Protein AF-A0A5C8DC00-F1 (afdb_monomer_lite)

Sequence (141 aa):
MKRKIKILIDIIMFFIFIYLMSYRAGRGLFLHGVLGCVLFTLFIIHHLLNIRWYFGLNKGKYNWTRKSFAIIDFILLTDMILMAISSVMMSGSVFSFSPFISTQFARDLHVSSTAWGFIFTALHLGLHTNSAFKKIIRIIK

Foldseek 3Di:
DLVVVLVVLLVVLVVLLVVLLDCPPPHHDQVSLVSLVVNVVSVVVNCVSVVVVVVCVVDDDDDPLNVVLVVLVVVLVVLNVLLVVLSLLQCVVHDVPRPHDRDPVSVVSNNVSSVVNVVSSVVNVCSVCVVVVVVVVVVVD

Radius of gyration: 17.41 Å; chains: 1; bounding box: 43×38×53 Å

Secondary structure (DSSP, 8-state):
-HHHHHHHHHHHHHHHHHHHT-STTTTHHHHHHHHHHHHHHHHHHHHHHTHHHHHHHTSS---HHHHHHHHHHHHHHHHHHHHHHHHHHTGGGT-TT--PPP-HHHHHHHHHHHHHHHHHHHHHHHHHHHHHHHHHHHHH-

InterPro domains:
  IPR025517 Flavinylation-associated cytochrome domain [PF14358] (71-128)

pLDDT: mean 88.8, std 10.45, range [48.94, 98.0]

Structure (mmCIF, N/CA/C/O backbone):
data_AF-A0A5C8DC00-F1
#
_entry.id   AF-A0A5C8DC00-F1
#
loop_
_atom_site.group_PDB
_atom_site.id
_atom_site.type_symbol
_atom_site.label_atom_id
_atom_site.label_alt_id
_atom_site.label_comp_id
_atom_site.label_asym_id
_atom_site.label_entity_id
_atom_site.label_seq_id
_atom_site.pdbx_PDB_ins_code
_atom_site.Cartn_x
_atom_site.Cartn_y
_atom_site.Cartn_z
_atom_site.occupancy
_atom_site.B_iso_or_equiv
_atom_site.auth_seq_id
_atom_site.auth_comp_id
_atom_site.auth_asym_id
_atom_site.auth_atom_id
_atom_site.pdbx_PDB_model_num
ATOM 1 N N . MET A 1 1 ? -25.338 -4.969 3.057 1.00 59.16 1 MET A N 1
ATOM 2 C CA . MET A 1 1 ? -24.497 -5.372 1.900 1.00 59.16 1 MET A CA 1
ATOM 3 C C . MET A 1 1 ? -23.110 -4.730 1.911 1.00 59.16 1 MET A C 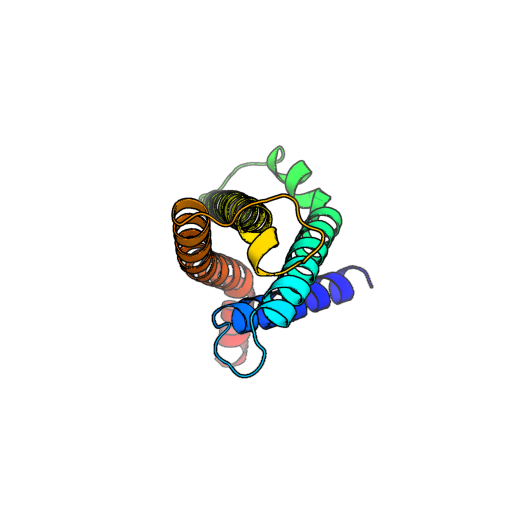1
ATOM 5 O O . MET A 1 1 ? -22.140 -5.474 1.945 1.00 59.16 1 MET A O 1
ATOM 9 N N . LYS A 1 2 ? -22.983 -3.394 2.007 1.00 77.88 2 LYS A N 1
ATOM 10 C CA . LYS A 1 2 ? -21.681 -2.683 1.980 1.00 77.88 2 LYS A CA 1
ATOM 11 C C . LYS A 1 2 ? -20.613 -3.225 2.952 1.00 77.88 2 LYS A C 1
ATOM 13 O O . LYS A 1 2 ? -19.452 -3.306 2.586 1.00 77.88 2 LYS A O 1
ATOM 18 N N . ARG A 1 3 ? -20.994 -3.646 4.167 1.00 86.31 3 ARG A N 1
ATOM 19 C CA . ARG A 1 3 ? -20.053 -4.199 5.165 1.00 86.31 3 ARG A CA 1
ATOM 20 C C . ARG A 1 3 ? -19.483 -5.575 4.790 1.00 86.31 3 ARG A C 1
ATOM 22 O O . ARG A 1 3 ? -18.306 -5.799 5.026 1.00 86.31 3 ARG A O 1
ATOM 29 N N . LYS A 1 4 ? -20.293 -6.470 4.207 1.00 90.00 4 LYS A N 1
ATOM 30 C CA . LYS A 1 4 ? -19.825 -7.802 3.775 1.00 90.00 4 LYS A CA 1
ATOM 31 C C . LYS A 1 4 ? -18.784 -7.675 2.657 1.00 90.00 4 LYS A C 1
ATOM 33 O O . LYS A 1 4 ? -17.774 -8.356 2.701 1.00 90.00 4 LYS A O 1
ATOM 38 N N . ILE A 1 5 ? -19.011 -6.748 1.721 1.00 92.44 5 ILE A N 1
ATOM 39 C CA . ILE A 1 5 ? -18.089 -6.458 0.611 1.00 92.44 5 ILE A CA 1
ATOM 40 C C . ILE A 1 5 ? -16.745 -5.937 1.130 1.00 92.44 5 ILE A C 1
ATOM 42 O O . ILE A 1 5 ? -15.714 -6.429 0.698 1.00 92.44 5 ILE A O 1
ATOM 46 N N . LYS A 1 6 ? -16.750 -5.001 2.092 1.00 91.94 6 LYS A N 1
ATOM 47 C CA . LYS A 1 6 ? -15.513 -4.512 2.728 1.00 91.94 6 LYS A CA 1
ATOM 48 C C . LYS A 1 6 ? -14.696 -5.652 3.331 1.00 91.94 6 LYS A C 1
ATOM 50 O O . LYS A 1 6 ? -13.550 -5.826 2.962 1.00 91.94 6 LYS A O 1
ATOM 55 N N . ILE A 1 7 ? -15.333 -6.476 4.167 1.00 91.50 7 ILE A N 1
ATOM 56 C CA . ILE A 1 7 ? -14.667 -7.612 4.818 1.00 91.50 7 ILE A CA 1
ATOM 57 C C . ILE A 1 7 ? -14.111 -8.593 3.779 1.00 91.50 7 ILE A C 1
ATOM 59 O O . ILE A 1 7 ? -12.999 -9.078 3.938 1.00 91.50 7 ILE A O 1
ATOM 63 N N . LEU A 1 8 ? -14.863 -8.878 2.711 1.00 94.56 8 LEU A N 1
ATOM 64 C CA . LEU A 1 8 ? -14.389 -9.751 1.639 1.00 94.56 8 LEU A CA 1
ATOM 65 C C . LEU A 1 8 ? -13.144 -9.176 0.948 1.00 94.56 8 LEU A C 1
ATOM 67 O O . LEU A 1 8 ? -12.182 -9.908 0.742 1.00 94.56 8 LEU A O 1
ATOM 71 N N . ILE A 1 9 ? -13.149 -7.880 0.624 1.00 95.56 9 ILE A N 1
ATOM 72 C CA . ILE A 1 9 ? -11.996 -7.193 0.026 1.00 95.56 9 ILE A CA 1
ATOM 73 C C . ILE A 1 9 ? -10.795 -7.248 0.970 1.00 95.56 9 ILE A C 1
ATOM 75 O O . ILE A 1 9 ? -9.713 -7.612 0.524 1.00 95.56 9 ILE A O 1
ATOM 79 N N . ASP A 1 10 ? -10.991 -6.976 2.260 1.00 94.00 10 ASP A N 1
ATOM 80 C CA . ASP A 1 10 ? -9.921 -7.001 3.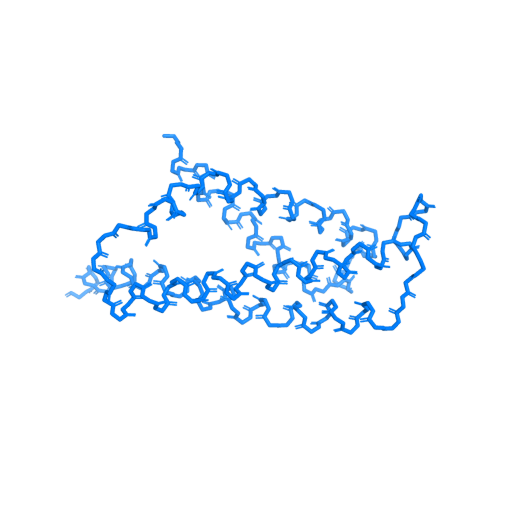263 1.00 94.00 10 ASP A CA 1
ATOM 81 C C . ASP A 1 10 ? -9.291 -8.402 3.372 1.00 94.00 10 ASP A C 1
ATOM 83 O O . ASP A 1 10 ? -8.069 -8.543 3.384 1.00 94.00 10 ASP A O 1
ATOM 87 N N . ILE A 1 11 ? -10.121 -9.453 3.380 1.00 94.06 11 ILE A N 1
ATOM 88 C CA . ILE A 1 11 ? -9.667 -10.851 3.407 1.00 94.06 11 ILE A CA 1
ATOM 89 C C . ILE A 1 11 ? -8.873 -11.190 2.140 1.00 94.06 11 ILE A C 1
ATOM 91 O O . ILE A 1 11 ? -7.779 -11.745 2.231 1.00 94.06 11 ILE A O 1
ATOM 95 N N . ILE A 1 12 ? -9.403 -10.854 0.960 1.00 96.81 12 ILE A N 1
ATOM 96 C CA . ILE A 1 12 ? -8.734 -11.131 -0.319 1.00 96.81 12 ILE A CA 1
ATOM 97 C C . ILE A 1 12 ? -7.396 -10.388 -0.390 1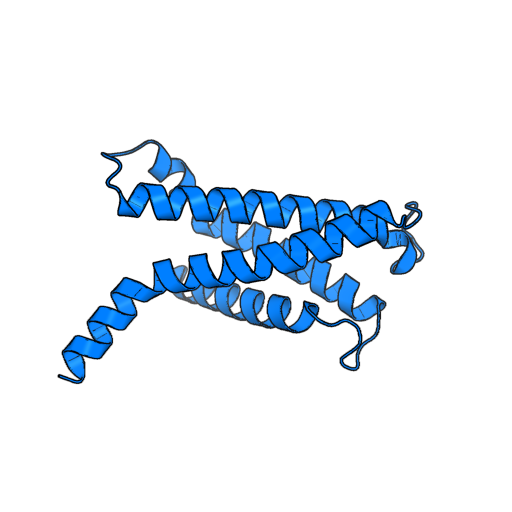.00 96.81 12 ILE A C 1
ATOM 99 O O . ILE A 1 12 ? -6.384 -10.995 -0.735 1.00 96.81 12 ILE A O 1
ATOM 103 N N . MET A 1 13 ? -7.367 -9.104 -0.024 1.00 96.69 13 MET A N 1
ATOM 104 C CA . MET A 1 13 ? -6.141 -8.305 0.019 1.00 96.69 13 MET A CA 1
ATOM 105 C C . MET A 1 13 ? -5.093 -8.932 0.932 1.00 96.69 13 MET A C 1
ATOM 107 O O . MET A 1 13 ? -3.945 -9.066 0.522 1.00 96.69 13 MET A O 1
ATOM 111 N N . PHE A 1 14 ? -5.487 -9.354 2.135 1.00 94.75 14 PHE A N 1
ATOM 112 C CA . PHE A 1 14 ? -4.575 -9.985 3.083 1.00 94.75 14 PHE A CA 1
ATOM 113 C C . PHE A 1 14 ? -3.951 -11.262 2.506 1.00 94.75 14 PHE A C 1
ATOM 115 O O . PHE A 1 14 ? -2.731 -11.409 2.518 1.00 94.75 14 PHE A O 1
ATOM 122 N N . PHE A 1 15 ? -4.756 -12.159 1.929 1.00 94.44 15 PHE A N 1
ATOM 123 C CA . PHE A 1 15 ? -4.231 -13.390 1.330 1.00 94.44 15 PHE A CA 1
ATOM 124 C C . PHE A 1 15 ? -3.340 -13.132 0.111 1.00 94.44 15 PHE A C 1
ATOM 126 O O . PHE A 1 15 ? -2.309 -13.790 -0.029 1.00 94.44 15 PHE A O 1
ATOM 133 N N . ILE A 1 16 ? -3.697 -12.173 -0.752 1.00 95.12 16 ILE A N 1
ATOM 134 C CA . ILE A 1 16 ? -2.853 -11.783 -1.891 1.00 95.12 16 ILE A CA 1
ATOM 135 C C . ILE A 1 16 ? -1.526 -11.208 -1.394 1.00 95.12 16 ILE A C 1
ATOM 137 O O . ILE A 1 16 ? -0.479 -11.598 -1.900 1.00 95.12 16 ILE A O 1
ATOM 141 N N . PHE A 1 17 ? -1.554 -10.327 -0.392 1.00 95.06 17 PHE A N 1
ATOM 142 C CA . PHE A 1 17 ? -0.354 -9.717 0.171 1.00 95.06 17 PHE A CA 1
ATOM 143 C C . PHE A 1 17 ? 0.600 -10.768 0.752 1.00 95.06 17 PHE A C 1
ATOM 145 O O . PHE A 1 17 ? 1.766 -10.813 0.370 1.00 95.06 17 PHE A O 1
ATOM 152 N N . ILE A 1 18 ? 0.093 -11.682 1.590 1.00 93.00 18 ILE A N 1
ATOM 153 C CA . ILE A 1 18 ? 0.888 -12.796 2.134 1.00 93.00 18 ILE A CA 1
ATOM 154 C C . ILE A 1 18 ? 1.467 -13.655 1.014 1.00 93.00 18 ILE A C 1
ATOM 156 O O . ILE A 1 18 ? 2.631 -14.047 1.064 1.00 93.00 18 ILE A O 1
ATOM 160 N N . TYR A 1 19 ? 0.668 -13.932 -0.012 1.00 91.62 19 TYR A N 1
ATOM 161 C CA . TYR A 1 19 ? 1.135 -14.700 -1.148 1.00 91.62 19 TYR A CA 1
ATOM 162 C C . TYR A 1 19 ? 2.263 -13.984 -1.925 1.00 91.62 19 TYR A C 1
ATOM 164 O O . TYR A 1 19 ? 3.221 -14.626 -2.354 1.00 91.62 19 TYR A O 1
ATOM 172 N N . LEU A 1 20 ? 2.185 -12.659 -2.077 1.00 93.00 20 LEU A N 1
ATOM 173 C CA . LEU A 1 20 ? 3.187 -11.854 -2.779 1.00 93.00 20 LEU A CA 1
ATOM 174 C C . LEU A 1 20 ? 4.529 -11.752 -2.040 1.00 93.00 20 LEU A C 1
ATOM 176 O O . LEU A 1 20 ? 5.530 -11.458 -2.690 1.00 93.00 20 LEU A O 1
ATOM 180 N N . MET A 1 21 ? 4.598 -12.080 -0.744 1.00 90.81 21 MET A N 1
ATOM 181 C CA . MET A 1 21 ? 5.847 -12.064 0.040 1.00 90.81 21 MET A CA 1
ATOM 182 C C . MET A 1 21 ? 6.953 -12.969 -0.528 1.00 90.81 21 MET A C 1
ATOM 184 O O . MET A 1 21 ? 8.123 -12.806 -0.185 1.00 90.81 21 MET A O 1
ATOM 188 N N . SER A 1 22 ? 6.617 -13.928 -1.397 1.00 82.44 22 SER A N 1
ATOM 189 C CA . SER A 1 22 ? 7.597 -14.750 -2.106 1.00 82.44 22 SER A CA 1
ATOM 190 C C . SER A 1 22 ? 7.251 -14.879 -3.584 1.00 82.44 22 SER A C 1
ATOM 192 O O . SER A 1 22 ? 6.230 -15.453 -3.953 1.00 82.44 22 SER A O 1
ATOM 194 N N . TYR A 1 23 ? 8.160 -14.436 -4.454 1.00 67.50 23 TYR A N 1
ATOM 195 C CA . TYR A 1 23 ? 8.072 -14.713 -5.893 1.00 67.50 23 TYR A CA 1
ATOM 196 C C . TYR A 1 23 ? 8.626 -16.107 -6.262 1.00 67.50 23 TYR A C 1
ATOM 198 O O . TYR A 1 23 ? 8.360 -16.609 -7.355 1.00 67.50 23 TYR A O 1
ATOM 206 N N . ARG A 1 24 ? 9.392 -16.746 -5.355 1.00 64.44 24 ARG A N 1
ATOM 207 C CA . ARG A 1 24 ? 9.980 -18.090 -5.540 1.00 64.44 24 ARG A CA 1
ATOM 208 C C . ARG A 1 24 ? 8.994 -19.223 -5.261 1.00 64.44 24 ARG A C 1
ATOM 210 O O . ARG A 1 24 ? 9.224 -20.339 -5.718 1.00 64.44 24 ARG A O 1
ATOM 217 N N . ALA A 1 25 ? 7.898 -18.959 -4.550 1.00 48.94 25 ALA A N 1
ATOM 218 C CA . ALA A 1 25 ? 6.841 -19.936 -4.309 1.00 48.94 25 ALA A CA 1
ATOM 219 C C . ALA A 1 25 ? 6.016 -20.196 -5.593 1.00 48.94 25 ALA A C 1
ATOM 221 O O . ALA A 1 25 ? 4.898 -19.716 -5.752 1.00 48.94 25 ALA A O 1
ATOM 222 N N . GLY A 1 26 ? 6.598 -20.946 -6.536 1.00 50.88 26 GLY A N 1
ATOM 223 C CA . GLY A 1 26 ? 5.890 -21.691 -7.582 1.00 50.88 26 GLY A CA 1
ATOM 224 C C . GLY A 1 26 ? 5.277 -20.927 -8.764 1.00 50.88 26 GLY A C 1
ATOM 225 O O . GLY A 1 26 ? 4.561 -21.564 -9.529 1.00 50.88 26 GLY A O 1
ATOM 226 N N . ARG A 1 27 ? 5.479 -19.607 -8.942 1.00 58.62 27 ARG A N 1
ATOM 227 C CA . ARG A 1 27 ? 4.667 -18.825 -9.915 1.00 58.62 27 ARG A CA 1
ATOM 228 C C . ARG A 1 27 ? 5.386 -17.754 -10.757 1.00 58.62 27 ARG A C 1
ATOM 230 O O . ARG A 1 27 ? 4.787 -17.222 -11.685 1.00 58.62 27 ARG A O 1
ATOM 237 N N . GLY A 1 28 ? 6.667 -17.476 -10.515 1.00 81.38 28 GLY A N 1
ATOM 238 C CA . GLY A 1 28 ? 7.470 -16.604 -11.383 1.00 81.38 28 GLY A CA 1
ATOM 239 C C . GLY A 1 28 ? 7.133 -15.107 -11.301 1.00 81.38 28 GLY A C 1
ATOM 240 O O . GLY A 1 28 ? 6.136 -14.680 -10.717 1.00 81.38 28 GLY A O 1
ATOM 241 N N . LEU A 1 29 ? 8.012 -14.294 -11.888 1.00 86.31 29 LEU A N 1
ATOM 242 C CA . LEU A 1 29 ? 7.995 -12.834 -11.764 1.00 86.31 29 LEU A CA 1
ATOM 243 C C . LEU A 1 29 ? 6.746 -12.189 -12.398 1.00 86.31 29 LEU A C 1
ATOM 245 O O . LEU A 1 29 ? 6.202 -11.231 -11.854 1.00 86.31 29 LEU A O 1
ATOM 249 N N . PHE A 1 30 ? 6.240 -12.764 -13.494 1.00 89.94 30 PHE A N 1
ATOM 250 C CA . PHE A 1 30 ? 5.032 -12.290 -14.175 1.00 89.94 30 PHE A CA 1
ATOM 251 C C . PHE A 1 30 ? 3.781 -12.364 -13.290 1.00 89.94 30 PHE A C 1
ATOM 253 O O . PHE A 1 30 ? 3.091 -11.361 -13.109 1.00 89.94 30 PHE A O 1
ATOM 260 N N . LEU A 1 31 ? 3.504 -13.526 -12.683 1.00 91.06 31 LEU A N 1
ATOM 261 C CA . LEU A 1 31 ? 2.335 -13.680 -11.809 1.00 91.06 31 LEU A CA 1
ATOM 262 C C . LEU A 1 31 ? 2.442 -12.812 -10.554 1.00 91.06 31 LEU A C 1
ATOM 264 O O . LEU A 1 31 ? 1.422 -12.308 -10.085 1.00 91.06 31 LEU A O 1
ATOM 268 N N . HIS A 1 32 ? 3.655 -12.605 -10.034 1.00 92.88 32 HIS A N 1
ATOM 269 C CA . HIS A 1 32 ? 3.887 -11.661 -8.943 1.00 92.88 32 HIS A CA 1
ATOM 270 C C . HIS A 1 32 ? 3.483 -10.234 -9.352 1.00 92.88 32 HIS A C 1
ATOM 272 O O . HIS A 1 32 ? 2.712 -9.599 -8.637 1.00 92.88 32 HIS A O 1
ATOM 278 N N . GLY A 1 33 ? 3.900 -9.757 -10.531 1.00 93.12 33 GLY A N 1
ATOM 279 C CA . GLY A 1 33 ? 3.504 -8.432 -11.022 1.00 93.12 33 GLY A CA 1
ATOM 280 C C . GLY A 1 33 ? 1.997 -8.285 -11.240 1.00 93.12 33 GLY A C 1
ATOM 281 O O . GLY A 1 33 ? 1.407 -7.306 -10.789 1.00 93.12 33 GLY A O 1
ATOM 282 N N . VAL A 1 34 ? 1.349 -9.275 -11.867 1.00 94.38 34 VAL A N 1
ATOM 283 C CA . VAL A 1 34 ? -0.109 -9.256 -12.099 1.00 94.38 34 VAL A CA 1
ATOM 284 C C . VAL A 1 34 ? -0.879 -9.205 -10.779 1.00 94.38 34 VAL A C 1
ATOM 286 O O . VAL A 1 34 ? -1.776 -8.379 -10.612 1.00 94.38 34 VAL A O 1
ATOM 289 N N . LEU A 1 35 ? -0.520 -10.054 -9.813 1.00 95.06 35 LEU A N 1
ATOM 290 C CA . LEU A 1 35 ? -1.167 -10.055 -8.500 1.00 95.06 35 LEU A CA 1
ATOM 291 C C . LEU A 1 35 ? -0.849 -8.790 -7.695 1.00 95.06 35 LEU A C 1
ATOM 293 O O . LEU A 1 35 ? -1.719 -8.322 -6.963 1.00 95.06 35 LEU A O 1
ATOM 297 N N . GLY A 1 36 ? 0.331 -8.192 -7.876 1.00 95.44 36 GLY A N 1
ATOM 298 C CA . GLY A 1 36 ? 0.660 -6.870 -7.343 1.00 95.44 36 GLY A CA 1
ATOM 299 C C . GLY A 1 36 ? -0.288 -5.785 -7.864 1.00 95.44 36 GLY A C 1
ATOM 300 O O . GLY A 1 36 ? -0.856 -5.028 -7.078 1.00 95.44 36 GLY A O 1
ATOM 301 N N . CYS A 1 37 ? -0.564 -5.758 -9.173 1.00 96.44 37 CYS A N 1
ATOM 302 C CA . CYS A 1 37 ? -1.547 -4.837 -9.757 1.00 96.44 37 CYS A CA 1
ATOM 303 C C . CYS A 1 37 ? -2.960 -5.049 -9.185 1.00 96.44 37 CYS A C 1
ATOM 305 O O . CYS A 1 37 ? -3.669 -4.079 -8.899 1.00 96.44 37 CYS A O 1
ATOM 307 N N . VAL A 1 38 ? -3.368 -6.308 -8.982 1.00 97.38 38 VAL A N 1
ATOM 308 C CA . VAL A 1 38 ? -4.652 -6.638 -8.340 1.00 97.38 38 VAL A CA 1
ATOM 309 C C . VAL A 1 38 ? -4.680 -6.139 -6.894 1.00 97.38 38 VAL A C 1
ATOM 311 O O . VAL A 1 38 ? -5.658 -5.507 -6.494 1.00 97.38 38 VAL A O 1
ATOM 314 N N . LEU A 1 39 ? -3.610 -6.361 -6.123 1.00 97.69 39 LEU A N 1
ATOM 315 C CA . LEU A 1 39 ? -3.498 -5.897 -4.740 1.00 97.69 39 LEU A CA 1
ATOM 316 C C . LEU A 1 39 ? -3.654 -4.374 -4.644 1.00 97.69 39 LEU A C 1
ATOM 318 O O . LEU A 1 39 ? -4.475 -3.902 -3.859 1.00 97.69 39 LEU A O 1
ATOM 322 N N . PHE A 1 40 ? -2.920 -3.605 -5.454 1.00 97.75 40 PHE A N 1
ATOM 323 C CA . PHE A 1 40 ? -3.008 -2.140 -5.431 1.00 97.75 40 PHE A CA 1
ATOM 324 C C . PHE A 1 40 ? -4.379 -1.629 -5.889 1.00 97.75 40 PHE A C 1
ATOM 326 O O . PHE A 1 40 ? -4.903 -0.666 -5.330 1.00 97.75 40 PHE A O 1
ATOM 333 N N . THR A 1 41 ? -5.014 -2.309 -6.845 1.00 97.88 41 THR A N 1
ATOM 334 C CA . THR A 1 41 ? -6.387 -1.989 -7.259 1.00 97.88 41 THR A CA 1
ATOM 335 C C . THR A 1 41 ? -7.372 -2.195 -6.106 1.00 97.88 41 THR A C 1
ATOM 337 O O . THR A 1 41 ? -8.170 -1.308 -5.796 1.00 97.88 41 THR A O 1
ATOM 340 N N . LEU A 1 42 ? -7.295 -3.341 -5.421 1.00 97.69 42 LEU A N 1
ATOM 341 C CA . LEU A 1 42 ? -8.120 -3.618 -4.244 1.00 97.69 42 LEU A CA 1
ATOM 342 C C . LEU A 1 42 ? -7.838 -2.633 -3.106 1.00 97.69 42 LEU A C 1
ATOM 344 O O . LEU A 1 42 ? -8.778 -2.198 -2.446 1.00 97.69 42 LEU A O 1
ATOM 348 N N . PHE A 1 43 ? -6.585 -2.218 -2.924 1.00 97.31 43 PHE A N 1
ATOM 349 C CA . PHE A 1 43 ? -6.194 -1.200 -1.951 1.00 97.31 43 PHE A CA 1
ATOM 350 C C . PHE A 1 43 ? -6.860 0.158 -2.214 1.00 97.31 43 PHE A C 1
ATOM 352 O O . PHE A 1 43 ? -7.355 0.793 -1.279 1.00 97.31 43 PHE A O 1
ATOM 359 N N . ILE A 1 44 ? -6.951 0.585 -3.477 1.00 96.69 44 ILE A N 1
ATOM 360 C CA . ILE A 1 44 ? -7.693 1.797 -3.857 1.00 96.69 44 ILE A CA 1
ATOM 361 C C . ILE A 1 44 ? -9.184 1.618 -3.552 1.00 96.69 44 ILE A C 1
ATOM 363 O O . ILE A 1 44 ? -9.795 2.479 -2.917 1.00 96.69 44 ILE A O 1
ATOM 367 N N . ILE A 1 45 ? -9.778 0.485 -3.941 1.00 96.69 45 ILE A N 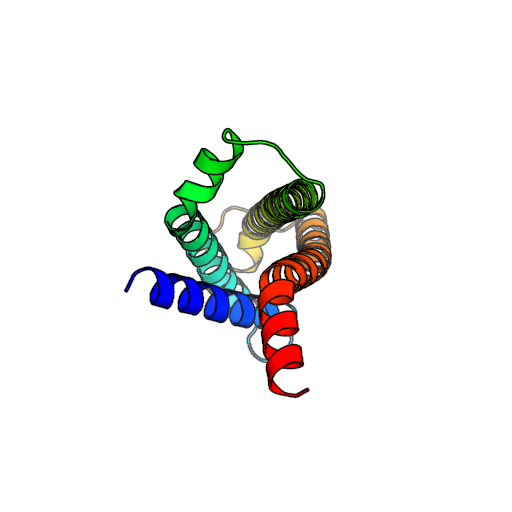1
ATOM 368 C CA . ILE A 1 45 ? -11.196 0.197 -3.672 1.00 96.69 45 ILE A CA 1
ATOM 369 C C . ILE A 1 45 ? -11.473 0.191 -2.162 1.00 96.69 45 ILE A C 1
ATOM 371 O O . ILE A 1 45 ? -12.468 0.770 -1.721 1.00 96.69 45 ILE A O 1
ATOM 375 N N . HIS A 1 46 ? -10.594 -0.407 -1.357 1.00 95.50 46 HIS A N 1
ATOM 376 C CA . HIS A 1 46 ? -10.671 -0.393 0.101 1.00 95.50 46 HIS A CA 1
ATOM 377 C C . HIS A 1 46 ? -10.738 1.046 0.633 1.00 95.50 46 HIS A C 1
ATOM 379 O O . HIS A 1 46 ? -11.633 1.374 1.418 1.00 95.50 46 HIS A O 1
ATOM 385 N N . HIS A 1 47 ? -9.863 1.933 0.157 1.00 95.06 47 HIS A N 1
ATOM 386 C CA . HIS A 1 47 ? -9.857 3.340 0.552 1.00 95.06 47 HIS A CA 1
ATOM 387 C C . HIS A 1 47 ? -11.129 4.083 0.135 1.00 95.06 47 HIS A C 1
ATOM 389 O O . HIS A 1 47 ? -11.725 4.788 0.952 1.00 95.06 47 HIS A O 1
ATOM 395 N N . LEU A 1 48 ? -11.617 3.867 -1.090 1.00 93.88 48 LEU A N 1
ATOM 396 C CA . LEU A 1 48 ? -12.872 4.457 -1.570 1.00 93.88 48 LEU A CA 1
ATOM 397 C C . LEU A 1 48 ? -14.073 3.998 -0.732 1.00 93.88 48 LEU A C 1
ATOM 399 O O . LEU A 1 48 ? -14.911 4.802 -0.316 1.00 93.88 48 LEU A O 1
ATOM 403 N N . LEU A 1 49 ? -14.144 2.705 -0.409 1.00 93.31 49 LEU A N 1
ATOM 404 C CA . LEU A 1 49 ? -15.191 2.151 0.448 1.00 93.31 49 LEU A CA 1
ATOM 405 C C . LEU A 1 49 ? -15.108 2.694 1.883 1.00 93.31 49 LEU A C 1
ATOM 407 O O . LEU A 1 49 ? -16.135 2.782 2.573 1.00 93.31 49 LEU A O 1
ATOM 411 N N . ASN A 1 50 ? -13.915 3.072 2.339 1.00 92.38 50 ASN A N 1
ATOM 412 C CA . ASN A 1 50 ? -13.644 3.620 3.663 1.00 92.38 50 ASN A CA 1
ATOM 413 C C . ASN A 1 50 ? -13.456 5.149 3.682 1.00 92.38 50 ASN A C 1
ATOM 415 O O . ASN A 1 50 ? -13.073 5.687 4.715 1.00 92.38 50 ASN A O 1
ATOM 419 N N . ILE A 1 51 ? -13.868 5.876 2.631 1.00 91.06 51 ILE A N 1
ATOM 420 C CA . ILE A 1 51 ? -13.654 7.334 2.506 1.00 91.06 51 ILE A CA 1
ATOM 421 C C . ILE A 1 51 ? -14.196 8.154 3.693 1.00 91.06 51 ILE A C 1
ATOM 423 O O . ILE A 1 51 ? -13.659 9.192 4.067 1.00 91.06 51 ILE A O 1
ATOM 427 N N . ARG A 1 52 ? -15.254 7.660 4.350 1.00 88.31 52 ARG A N 1
ATOM 428 C CA . ARG A 1 52 ? -15.848 8.289 5.542 1.00 88.31 52 ARG A CA 1
ATOM 429 C C . ARG A 1 52 ? -14.888 8.365 6.731 1.00 88.31 52 ARG A C 1
ATOM 431 O O . ARG A 1 52 ? -15.082 9.228 7.581 1.00 88.31 52 ARG A O 1
ATOM 438 N N . TRP A 1 53 ? -13.892 7.481 6.801 1.00 88.50 53 TRP A N 1
ATOM 439 C CA . TRP A 1 53 ? -12.866 7.511 7.840 1.00 88.50 53 TRP A CA 1
ATOM 440 C C . TRP A 1 53 ? -12.054 8.808 7.764 1.00 88.50 53 TRP A C 1
ATOM 442 O O . TRP A 1 53 ? -11.936 9.489 8.779 1.00 88.50 53 TRP A O 1
ATOM 452 N N . TYR A 1 54 ? -11.653 9.231 6.559 1.00 86.44 54 TYR A N 1
ATOM 453 C CA . TYR A 1 54 ? -10.940 10.494 6.338 1.00 86.44 54 TYR A CA 1
ATOM 454 C C . TYR A 1 54 ? -11.742 11.711 6.808 1.00 86.44 54 TYR A C 1
ATOM 456 O O . TYR A 1 54 ? -11.228 12.544 7.547 1.00 86.44 54 TYR A O 1
ATOM 464 N N . PHE A 1 55 ? -13.036 11.785 6.482 1.00 85.62 55 PHE A N 1
ATOM 465 C CA . PHE A 1 55 ? -13.908 12.855 6.992 1.00 85.62 55 PHE A CA 1
ATOM 466 C C . PHE A 1 55 ? -14.110 12.793 8.511 1.00 85.62 55 PHE A C 1
ATOM 468 O O . PHE A 1 55 ? -14.360 13.810 9.161 1.00 85.62 55 PHE A O 1
ATOM 475 N N . GLY A 1 56 ? -14.029 11.592 9.083 1.00 83.31 56 GLY A N 1
ATOM 476 C CA . GLY A 1 56 ? -14.082 11.369 10.519 1.00 83.31 56 GLY A CA 1
ATOM 477 C C . GLY A 1 56 ? -12.864 11.927 11.246 1.00 83.31 56 GLY A C 1
ATOM 478 O O . GLY A 1 56 ? -13.011 12.324 12.400 1.00 83.31 56 GLY A O 1
ATOM 479 N N . LEU A 1 57 ? -11.697 12.022 10.596 1.00 82.75 57 LEU A N 1
ATOM 480 C CA . LEU A 1 57 ? -10.460 12.512 11.215 1.00 82.75 57 LEU A CA 1
ATOM 481 C C . LEU A 1 57 ? -10.591 13.942 11.757 1.00 82.75 57 LEU A C 1
ATOM 483 O O . LEU A 1 57 ? -10.022 14.236 12.803 1.00 82.75 57 LEU A O 1
ATOM 487 N N . ASN A 1 58 ? -11.411 14.792 11.139 1.00 78.19 58 ASN A N 1
ATOM 488 C CA . ASN A 1 58 ? -11.606 16.178 11.582 1.00 78.19 58 ASN A CA 1
ATOM 489 C C . ASN A 1 58 ? -12.653 16.327 12.702 1.00 78.19 58 ASN A C 1
ATOM 491 O O . ASN A 1 58 ? -12.955 17.442 13.121 1.00 78.19 58 ASN A O 1
ATOM 495 N N . LYS A 1 59 ? -13.254 15.227 13.180 1.00 73.94 59 LYS A N 1
ATOM 496 C CA . LYS A 1 59 ? -14.382 15.260 14.125 1.00 73.94 59 LYS A CA 1
ATOM 497 C C . LYS A 1 59 ? -14.046 14.603 15.464 1.00 73.94 59 LYS A C 1
ATOM 499 O O . LYS A 1 59 ? -13.609 13.454 15.507 1.00 73.94 59 LYS A O 1
ATOM 504 N N . GLY A 1 60 ? -14.375 15.283 16.566 1.00 76.38 60 GLY A N 1
ATOM 505 C CA . GLY A 1 60 ? -14.328 14.752 17.937 1.00 76.38 60 GLY A CA 1
ATOM 506 C C . GLY A 1 60 ? -12.940 14.758 18.596 1.00 76.38 60 GLY A C 1
ATOM 507 O O . GLY A 1 60 ? -11.927 15.010 17.953 1.00 76.38 60 GLY A O 1
ATOM 508 N N . LYS A 1 61 ? -12.889 14.464 19.904 1.00 76.19 61 LYS A N 1
ATOM 509 C CA . LYS A 1 61 ? -11.634 14.408 20.676 1.00 76.19 61 LYS A CA 1
ATOM 510 C C . LYS A 1 61 ? -10.818 13.159 20.310 1.00 76.19 61 LYS A C 1
ATOM 512 O O . LYS A 1 61 ? -11.366 12.063 20.177 1.00 76.19 61 LYS A O 1
ATOM 517 N N . TYR A 1 62 ? -9.503 13.319 20.176 1.00 77.81 62 TYR A N 1
ATOM 518 C CA . TYR A 1 62 ? -8.567 12.216 19.950 1.00 77.81 62 TYR A CA 1
ATOM 519 C C . TYR A 1 62 ? -8.085 11.648 21.283 1.00 77.81 62 TYR A C 1
ATOM 521 O O . TYR A 1 62 ? -7.203 12.219 21.926 1.00 77.81 62 TYR A O 1
ATOM 529 N N . ASN A 1 63 ? -8.653 10.513 21.689 1.00 82.12 63 ASN A N 1
ATOM 530 C CA . ASN A 1 63 ? -8.078 9.712 22.766 1.00 82.12 63 ASN A CA 1
ATOM 531 C C . ASN A 1 63 ? -6.822 8.964 22.272 1.00 82.12 63 ASN A C 1
ATOM 533 O O . ASN A 1 63 ? -6.567 8.873 21.068 1.00 82.12 63 ASN A O 1
ATOM 537 N N . TRP A 1 64 ? -6.030 8.435 23.208 1.00 81.94 64 TRP A N 1
ATOM 538 C CA . TRP A 1 64 ? -4.777 7.734 22.904 1.00 81.94 64 TRP A CA 1
ATOM 539 C C . TRP A 1 64 ? -4.955 6.596 21.900 1.00 81.94 64 TRP A C 1
ATOM 541 O O . TRP A 1 64 ? -4.195 6.507 20.942 1.00 81.94 64 TRP A O 1
ATOM 551 N N . THR A 1 65 ? -6.006 5.789 22.054 1.00 81.25 65 THR A N 1
ATOM 552 C CA . THR A 1 65 ? -6.280 4.676 21.140 1.00 81.25 65 THR A CA 1
ATOM 553 C C . THR A 1 65 ? -6.529 5.169 19.719 1.00 81.25 65 THR A C 1
ATOM 555 O O . THR A 1 65 ? -5.868 4.708 18.796 1.00 81.25 65 THR A O 1
ATOM 558 N N . ARG A 1 66 ? -7.405 6.160 19.523 1.00 84.44 66 ARG A N 1
ATOM 559 C CA . ARG A 1 66 ? -7.700 6.721 18.198 1.00 84.44 66 ARG A CA 1
ATOM 560 C C . ARG A 1 66 ? -6.474 7.337 17.524 1.00 84.44 66 ARG A C 1
ATOM 562 O O . ARG A 1 66 ? -6.347 7.211 16.310 1.00 84.44 66 ARG A O 1
ATOM 569 N N . LYS A 1 67 ? -5.578 7.977 18.288 1.00 87.06 67 LYS A N 1
ATOM 570 C CA . LYS A 1 67 ? -4.300 8.479 17.754 1.00 87.06 67 LYS A CA 1
ATOM 571 C C . LYS A 1 67 ? -3.436 7.336 17.229 1.00 87.06 67 LYS A C 1
ATOM 573 O O . LYS A 1 67 ? -2.956 7.432 16.109 1.00 87.06 67 LYS A O 1
ATOM 578 N N . SER A 1 68 ? -3.283 6.256 17.997 1.00 87.50 68 SER A N 1
ATOM 579 C CA . SER A 1 68 ? -2.478 5.099 17.584 1.00 87.50 68 SER A CA 1
ATOM 580 C C . SER A 1 68 ? -3.001 4.445 16.305 1.00 87.50 68 SER A C 1
ATOM 582 O O . SER A 1 68 ? -2.204 4.168 15.416 1.00 87.50 68 SER A O 1
ATOM 584 N N . PHE A 1 69 ? -4.323 4.259 16.181 1.00 89.56 69 PHE A N 1
ATOM 585 C CA . PHE A 1 69 ? -4.934 3.767 14.938 1.00 89.56 69 PHE A CA 1
ATOM 586 C C . PHE A 1 69 ? -4.612 4.685 13.759 1.00 89.56 69 PHE A C 1
ATOM 588 O O . PHE A 1 69 ? -4.063 4.226 12.768 1.00 89.56 69 PHE A O 1
ATOM 595 N N . ALA A 1 70 ? -4.874 5.989 13.898 1.00 91.62 70 ALA A N 1
ATOM 596 C CA . ALA A 1 70 ? -4.625 6.936 12.817 1.00 91.62 70 ALA A CA 1
ATOM 597 C C . ALA A 1 70 ? -3.151 6.955 12.386 1.00 91.62 70 ALA A C 1
ATOM 599 O O . ALA A 1 70 ? -2.870 6.943 11.194 1.00 91.62 70 ALA A O 1
ATOM 600 N N . ILE A 1 71 ? -2.213 6.942 13.339 1.00 92.88 71 ILE A N 1
ATOM 601 C CA . ILE A 1 71 ? -0.773 6.920 13.045 1.00 92.88 71 ILE A CA 1
ATOM 602 C C . ILE A 1 71 ? -0.402 5.670 12.243 1.00 92.88 71 ILE A C 1
ATOM 604 O O . ILE A 1 71 ? 0.260 5.790 11.217 1.00 92.88 71 ILE A O 1
ATOM 608 N N . ILE A 1 72 ? -0.843 4.487 12.678 1.00 94.75 72 ILE A N 1
ATOM 609 C CA . ILE A 1 72 ? -0.529 3.232 11.980 1.00 94.75 72 ILE A CA 1
ATOM 610 C C . ILE A 1 72 ? -1.168 3.200 10.593 1.00 94.75 72 ILE A C 1
ATOM 612 O O . ILE A 1 72 ? -0.499 2.808 9.642 1.00 94.75 72 ILE A O 1
ATOM 616 N N . ASP A 1 73 ? -2.404 3.678 10.451 1.00 94.56 73 ASP A N 1
ATOM 617 C CA . ASP A 1 73 ? -3.090 3.744 9.159 1.00 94.56 73 ASP A CA 1
ATOM 618 C C . ASP A 1 73 ? -2.355 4.676 8.180 1.00 94.56 73 ASP A C 1
ATOM 620 O O . ASP A 1 73 ? -2.178 4.333 7.013 1.00 94.56 73 ASP A O 1
ATOM 624 N N . PHE A 1 74 ? -1.862 5.831 8.645 1.00 95.25 74 PHE A N 1
ATOM 625 C CA . PHE A 1 74 ? -1.079 6.752 7.811 1.00 95.25 74 PHE A CA 1
ATOM 626 C C . PHE A 1 74 ? 0.312 6.216 7.457 1.00 95.25 74 PHE A C 1
ATOM 628 O O . PHE A 1 74 ? 0.768 6.403 6.325 1.00 95.25 74 PHE A O 1
ATOM 635 N N . ILE A 1 75 ? 0.984 5.542 8.395 1.00 97.00 75 ILE A N 1
ATOM 636 C CA . ILE A 1 75 ? 2.268 4.881 8.131 1.00 97.00 75 ILE A CA 1
ATOM 637 C C . ILE A 1 75 ? 2.074 3.782 7.083 1.00 97.00 75 ILE A C 1
ATOM 639 O O . ILE A 1 75 ? 2.802 3.755 6.094 1.00 97.00 75 ILE A O 1
ATOM 643 N N . LEU A 1 76 ? 1.056 2.934 7.247 1.00 96.38 76 LEU A N 1
ATOM 644 C CA . LEU A 1 76 ? 0.748 1.857 6.308 1.00 96.38 76 LEU A CA 1
ATOM 645 C C . LEU A 1 76 ? 0.336 2.397 4.932 1.00 96.38 76 LEU A C 1
ATOM 647 O O . LEU A 1 76 ? 0.749 1.856 3.911 1.00 96.38 76 LEU A O 1
ATOM 651 N N . LEU A 1 77 ? -0.432 3.490 4.880 1.00 96.94 77 LEU A N 1
ATOM 652 C CA . LEU A 1 77 ? -0.767 4.166 3.625 1.00 96.94 77 LEU A CA 1
ATOM 653 C C . LEU A 1 77 ? 0.493 4.643 2.893 1.00 96.94 77 LEU A C 1
ATOM 655 O O . LEU A 1 77 ? 0.623 4.432 1.689 1.00 96.94 77 LEU A O 1
ATOM 659 N N . THR A 1 78 ? 1.421 5.265 3.621 1.00 97.75 78 THR A N 1
ATOM 660 C CA . THR A 1 78 ? 2.690 5.748 3.061 1.00 97.75 78 THR A CA 1
ATOM 661 C C . THR A 1 78 ? 3.546 4.587 2.558 1.00 97.75 78 THR A C 1
ATOM 663 O O . THR A 1 78 ? 4.060 4.642 1.443 1.00 97.75 78 THR A O 1
ATOM 666 N N . ASP A 1 79 ? 3.649 3.515 3.342 1.00 98.00 79 ASP A N 1
ATOM 667 C CA . ASP A 1 79 ? 4.386 2.306 2.976 1.00 98.00 79 ASP A CA 1
ATOM 668 C C . ASP A 1 79 ? 3.836 1.660 1.692 1.00 98.00 79 ASP A C 1
ATOM 670 O O . ASP A 1 79 ? 4.590 1.402 0.753 1.00 98.00 79 ASP A O 1
ATOM 674 N N . MET A 1 80 ? 2.510 1.527 1.577 1.00 97.19 80 MET A N 1
ATOM 675 C CA . MET A 1 80 ? 1.858 0.989 0.377 1.00 97.19 80 MET A CA 1
ATOM 676 C C . MET A 1 80 ? 2.094 1.859 -0.866 1.00 97.19 80 MET A C 1
ATOM 678 O O . MET A 1 80 ? 2.224 1.328 -1.969 1.00 97.19 80 MET A O 1
ATOM 682 N N . ILE A 1 81 ? 2.199 3.184 -0.709 1.00 97.94 81 ILE A N 1
ATOM 683 C CA . ILE A 1 81 ? 2.568 4.092 -1.807 1.00 97.94 81 ILE A CA 1
ATOM 684 C C . ILE A 1 81 ? 4.026 3.866 -2.230 1.00 97.94 81 ILE A C 1
ATOM 686 O O . ILE A 1 81 ? 4.295 3.751 -3.426 1.00 97.94 81 ILE A O 1
ATOM 690 N N . LEU A 1 82 ? 4.965 3.752 -1.285 1.00 98.00 82 LEU A N 1
ATOM 691 C CA . LEU A 1 82 ? 6.373 3.454 -1.589 1.00 98.00 82 LEU A CA 1
ATOM 692 C C . LEU A 1 82 ? 6.526 2.094 -2.286 1.00 98.00 82 LEU A C 1
ATOM 694 O O . LEU A 1 82 ? 7.279 1.959 -3.257 1.00 98.00 82 LEU A O 1
ATOM 698 N N . MET A 1 83 ? 5.763 1.098 -1.840 1.00 97.56 83 MET A N 1
ATOM 699 C CA . MET A 1 83 ? 5.715 -0.228 -2.449 1.00 97.56 83 MET A CA 1
ATOM 700 C C . MET A 1 83 ? 5.151 -0.175 -3.876 1.00 97.56 83 MET A C 1
ATOM 702 O O . MET A 1 83 ? 5.694 -0.814 -4.778 1.00 97.56 83 MET A O 1
ATOM 706 N N . ALA A 1 84 ? 4.113 0.629 -4.123 1.00 97.44 84 ALA A N 1
ATOM 707 C CA . ALA A 1 84 ? 3.552 0.829 -5.460 1.00 97.44 84 ALA A CA 1
ATOM 708 C C . ALA A 1 84 ? 4.532 1.545 -6.401 1.00 97.44 84 ALA A C 1
ATOM 710 O O . ALA A 1 84 ? 4.750 1.089 -7.523 1.00 97.44 84 ALA A O 1
ATOM 711 N N . ILE A 1 85 ? 5.171 2.626 -5.940 1.00 97.62 85 ILE A N 1
ATOM 712 C CA . ILE A 1 85 ? 6.159 3.381 -6.726 1.00 97.62 85 ILE A CA 1
ATOM 713 C C . ILE A 1 85 ? 7.327 2.474 -7.118 1.00 97.62 85 ILE A C 1
ATOM 715 O O . ILE A 1 85 ? 7.672 2.382 -8.296 1.00 97.62 85 ILE A O 1
ATOM 719 N N . SER A 1 86 ? 7.898 1.753 -6.152 1.00 97.31 86 SER A N 1
ATOM 720 C CA . SER A 1 86 ? 8.989 0.813 -6.421 1.00 97.31 86 SER A CA 1
ATOM 721 C C . SER A 1 86 ? 8.570 -0.318 -7.370 1.00 97.31 86 SER A C 1
ATOM 723 O O . SER A 1 86 ? 9.334 -0.665 -8.269 1.00 97.31 86 SER A O 1
ATOM 725 N N . SER A 1 87 ? 7.330 -0.817 -7.268 1.00 95.38 87 SER A N 1
ATOM 726 C CA . SER A 1 87 ? 6.777 -1.803 -8.214 1.00 95.38 87 SER A CA 1
ATOM 727 C C . SER A 1 87 ? 6.727 -1.266 -9.649 1.00 95.38 87 SER A C 1
ATOM 729 O O . SER A 1 87 ? 7.086 -1.972 -10.591 1.00 95.38 87 SER A O 1
ATOM 731 N N . VAL A 1 88 ? 6.319 -0.005 -9.830 1.00 95.94 88 VAL A N 1
ATOM 732 C CA . VAL A 1 88 ? 6.299 0.652 -11.147 1.00 95.94 88 VAL A CA 1
ATOM 733 C C . VAL A 1 88 ? 7.717 0.830 -11.684 1.00 95.94 88 VAL A C 1
ATOM 735 O O . VAL A 1 88 ? 7.966 0.517 -12.847 1.00 95.94 88 VAL A O 1
ATOM 738 N N . MET A 1 89 ? 8.672 1.243 -10.850 1.00 96.31 89 MET A N 1
ATOM 739 C CA . MET A 1 89 ? 10.080 1.379 -11.251 1.00 96.31 89 MET A CA 1
ATOM 740 C C . MET A 1 89 ? 10.699 0.045 -11.698 1.00 96.31 89 MET A C 1
ATOM 742 O O . MET A 1 89 ? 11.533 0.022 -12.599 1.00 96.31 89 MET A O 1
ATOM 746 N N . MET A 1 90 ? 10.282 -1.075 -11.101 1.00 94.31 90 MET A N 1
ATOM 747 C CA . MET A 1 90 ? 10.750 -2.421 -11.463 1.00 94.31 90 MET A CA 1
ATOM 748 C C . MET A 1 90 ? 9.985 -3.055 -12.634 1.00 94.31 90 MET A C 1
ATOM 750 O O . MET A 1 90 ? 10.340 -4.151 -13.077 1.00 94.31 90 MET A O 1
ATOM 754 N N . SER A 1 91 ? 8.940 -2.405 -13.148 1.00 94.12 91 SER A N 1
ATOM 755 C CA . SER A 1 91 ? 7.972 -3.031 -14.056 1.00 94.12 91 SER A CA 1
ATOM 756 C C . SER A 1 91 ? 8.560 -3.545 -15.376 1.00 94.12 91 SER A C 1
ATOM 758 O O . SER A 1 91 ? 8.044 -4.533 -15.891 1.00 94.12 91 SER A O 1
ATOM 760 N N . GLY A 1 92 ? 9.657 -2.982 -15.898 1.00 91.56 92 GLY A N 1
ATOM 761 C CA . GLY A 1 92 ? 10.307 -3.501 -17.116 1.00 91.56 92 GLY A CA 1
ATOM 762 C C . GLY A 1 92 ? 11.034 -4.832 -16.944 1.00 91.56 92 GLY A C 1
ATOM 763 O O . GLY A 1 92 ? 11.344 -5.485 -17.933 1.00 91.56 92 GLY A O 1
ATOM 764 N N . SER A 1 93 ? 11.240 -5.298 -15.707 1.00 87.88 93 SER A N 1
ATOM 765 C CA . SER A 1 93 ? 11.665 -6.685 -15.462 1.00 87.88 93 SER A CA 1
ATOM 766 C C . SER A 1 93 ? 10.527 -7.700 -15.631 1.00 87.88 93 SER A C 1
ATOM 768 O O . SER A 1 93 ? 10.781 -8.896 -15.754 1.00 87.88 93 SER A O 1
ATOM 770 N N . VAL A 1 94 ? 9.273 -7.233 -15.632 1.00 90.31 94 VAL A N 1
ATOM 771 C CA . VAL A 1 94 ? 8.068 -8.074 -15.587 1.00 90.31 94 VAL A CA 1
ATOM 772 C C . VAL A 1 94 ? 7.236 -7.963 -16.860 1.00 90.31 94 VAL A C 1
ATOM 774 O O . VAL A 1 94 ? 6.724 -8.961 -17.365 1.00 90.31 94 VAL A O 1
ATOM 777 N N . PHE A 1 95 ? 7.079 -6.743 -17.365 1.00 90.62 95 PHE A N 1
ATOM 778 C CA . PHE A 1 95 ? 6.172 -6.403 -18.447 1.00 90.62 95 PHE A CA 1
ATOM 779 C C . PHE A 1 95 ? 6.955 -5.865 -19.638 1.00 90.62 95 PHE A C 1
ATOM 781 O O . PHE A 1 95 ? 7.552 -4.794 -19.560 1.00 90.62 95 PHE A O 1
ATOM 788 N N . SER A 1 96 ? 6.891 -6.566 -20.771 1.00 89.44 96 SER A N 1
ATOM 789 C CA . SER A 1 96 ? 7.621 -6.195 -21.991 1.00 89.44 96 SER A CA 1
ATOM 790 C C . SER A 1 96 ? 7.228 -4.830 -22.568 1.00 89.44 96 SER A C 1
ATOM 792 O O . SER A 1 96 ? 7.991 -4.254 -23.331 1.00 89.44 96 SER A O 1
ATOM 794 N N . PHE A 1 97 ? 6.048 -4.309 -22.218 1.00 91.38 97 PHE A N 1
ATOM 795 C CA . PHE A 1 97 ? 5.579 -2.989 -22.654 1.00 91.38 97 PHE A CA 1
ATOM 796 C C . PHE A 1 97 ? 6.107 -1.835 -21.789 1.00 91.38 97 PHE A C 1
ATOM 798 O O . PHE A 1 97 ? 5.887 -0.673 -22.127 1.00 91.38 97 PHE A O 1
ATOM 805 N N . SER A 1 98 ? 6.721 -2.125 -20.639 1.00 92.19 98 SER A N 1
ATOM 806 C CA . SER A 1 98 ? 7.134 -1.081 -19.708 1.00 92.19 98 SER A CA 1
ATOM 807 C C . SER A 1 98 ? 8.420 -0.392 -20.182 1.00 92.19 98 SER A C 1
ATOM 809 O O . SER A 1 98 ? 9.393 -1.078 -20.496 1.00 92.19 98 SER A O 1
ATOM 811 N N . PRO A 1 99 ? 8.473 0.954 -20.183 1.00 92.06 99 PRO A N 1
ATOM 812 C CA . PRO A 1 99 ? 9.669 1.704 -20.559 1.00 92.06 99 PRO A CA 1
ATOM 813 C C . PRO A 1 99 ? 10.710 1.790 -19.427 1.00 92.06 99 PRO A C 1
ATOM 815 O O . PRO A 1 99 ? 11.772 2.382 -19.613 1.00 92.06 99 PRO A O 1
ATOM 818 N N . PHE A 1 100 ? 10.408 1.268 -18.234 1.00 93.25 100 PHE A N 1
ATOM 819 C CA . PHE A 1 100 ? 11.248 1.439 -17.050 1.00 93.25 100 PHE A CA 1
ATOM 820 C C . PHE A 1 100 ? 12.334 0.369 -16.953 1.00 93.25 100 PHE A C 1
ATOM 822 O O . PHE A 1 100 ? 12.052 -0.824 -16.986 1.00 93.25 100 PHE A O 1
ATOM 829 N N . ILE A 1 101 ? 13.579 0.788 -16.733 1.00 91.62 101 ILE A N 1
ATOM 830 C CA . ILE A 1 101 ? 14.686 -0.130 -16.454 1.00 91.62 101 ILE A CA 1
ATOM 831 C C . ILE A 1 101 ? 14.738 -0.380 -14.946 1.00 91.62 101 ILE A C 1
ATOM 833 O O . ILE A 1 101 ? 14.907 0.551 -14.159 1.00 91.62 101 ILE A O 1
ATOM 837 N N . SER A 1 102 ? 14.612 -1.646 -14.542 1.00 91.38 102 SER A N 1
ATOM 838 C CA . SER A 1 102 ? 14.686 -2.027 -13.131 1.00 91.38 102 SER A CA 1
ATOM 839 C C . SER A 1 102 ? 16.078 -1.737 -12.569 1.00 91.38 102 SER A C 1
ATOM 841 O O . SER A 1 102 ? 17.076 -2.265 -13.056 1.00 91.38 102 SER A O 1
ATOM 843 N N . THR A 1 103 ? 16.141 -0.942 -11.503 1.00 95.12 103 THR A N 1
ATOM 844 C CA . THR A 1 103 ? 17.387 -0.608 -10.800 1.00 95.12 103 THR A CA 1
ATOM 845 C C . THR A 1 103 ? 17.493 -1.350 -9.471 1.00 95.12 103 THR A C 1
ATOM 847 O O . THR A 1 103 ? 16.489 -1.786 -8.900 1.00 95.12 103 THR A O 1
ATOM 850 N N . GLN A 1 104 ? 18.713 -1.461 -8.938 1.00 94.12 104 GLN A N 1
ATOM 851 C CA . GLN A 1 104 ? 18.926 -2.024 -7.602 1.00 94.12 104 GLN A CA 1
ATOM 852 C C . GLN A 1 104 ? 18.196 -1.208 -6.525 1.00 94.12 104 GLN A C 1
ATOM 854 O O . GLN A 1 104 ? 17.560 -1.783 -5.650 1.00 94.12 104 GLN A O 1
ATOM 859 N N . PHE A 1 105 ? 18.194 0.123 -6.649 1.00 96.38 105 PHE A N 1
ATOM 860 C CA . PHE A 1 105 ? 17.456 1.005 -5.745 1.00 96.38 105 PHE A CA 1
ATOM 861 C C . PHE A 1 105 ? 15.954 0.688 -5.716 1.00 96.38 105 PHE A C 1
ATOM 863 O O . PHE A 1 105 ? 15.370 0.585 -4.640 1.00 96.38 105 PHE A O 1
ATOM 870 N N . ALA A 1 106 ? 15.332 0.487 -6.884 1.00 96.06 106 ALA A N 1
ATOM 871 C CA . ALA A 1 106 ? 13.918 0.127 -6.962 1.00 96.06 106 ALA A CA 1
ATOM 872 C C . ALA A 1 106 ? 13.637 -1.192 -6.226 1.00 96.06 106 ALA A C 1
ATOM 874 O O . ALA A 1 106 ? 12.675 -1.288 -5.467 1.00 96.06 106 ALA A O 1
ATOM 875 N N . ARG A 1 107 ? 14.525 -2.178 -6.392 1.00 94.06 107 ARG A N 1
ATOM 876 C CA . ARG A 1 107 ? 14.443 -3.471 -5.710 1.00 94.06 107 ARG A CA 1
ATOM 877 C C . ARG A 1 107 ? 14.595 -3.350 -4.199 1.00 94.06 107 ARG A C 1
ATOM 879 O O . ARG A 1 107 ? 13.809 -3.948 -3.469 1.00 94.06 107 ARG A O 1
ATOM 886 N N . ASP A 1 108 ? 15.575 -2.591 -3.731 1.00 96.31 108 ASP A 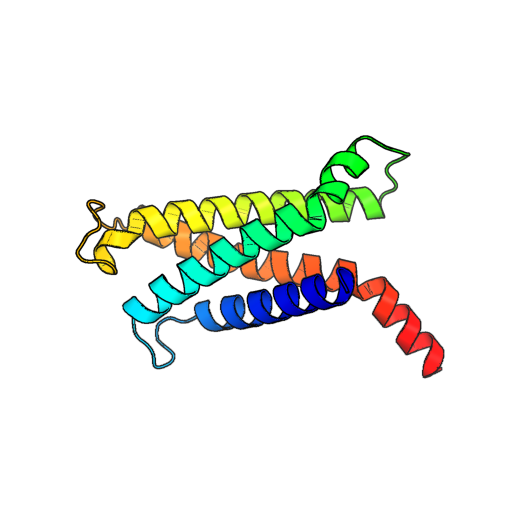N 1
ATOM 887 C CA . ASP A 1 108 ? 15.823 -2.427 -2.299 1.00 96.31 108 ASP A CA 1
ATOM 888 C C . ASP A 1 108 ? 14.673 -1.674 -1.626 1.00 96.31 108 ASP A C 1
ATOM 890 O O . ASP A 1 108 ? 14.214 -2.086 -0.559 1.00 96.31 108 ASP A O 1
ATOM 894 N N . LEU A 1 109 ? 14.131 -0.642 -2.283 1.00 97.56 109 LEU A N 1
ATOM 895 C CA . LEU A 1 109 ? 12.936 0.062 -1.823 1.00 97.56 109 LEU A CA 1
ATOM 896 C C . LEU A 1 109 ? 11.717 -0.869 -1.779 1.00 97.56 109 LEU A C 1
ATOM 898 O O . LEU A 1 109 ? 10.982 -0.861 -0.792 1.00 97.56 109 LEU A O 1
ATOM 902 N N . HIS A 1 110 ? 11.519 -1.699 -2.807 1.00 96.31 110 HIS A N 1
ATOM 903 C CA . HIS A 1 110 ? 10.400 -2.640 -2.869 1.00 96.31 110 HIS A CA 1
ATOM 904 C C . HIS A 1 110 ? 10.470 -3.693 -1.760 1.00 96.31 110 HIS A C 1
ATOM 906 O O . HIS A 1 110 ? 9.498 -3.904 -1.041 1.00 96.31 110 HIS A O 1
ATOM 912 N N . VAL A 1 111 ? 11.630 -4.325 -1.565 1.00 95.00 111 VAL A N 1
ATOM 913 C CA . VAL A 1 111 ? 11.814 -5.343 -0.518 1.00 95.00 111 VAL A CA 1
ATOM 914 C C . VAL A 1 111 ? 11.710 -4.724 0.876 1.00 95.00 111 VAL A C 1
ATOM 916 O O . VAL A 1 111 ? 11.060 -5.299 1.749 1.00 95.00 111 VAL A O 1
ATOM 919 N N . SER A 1 112 ? 12.300 -3.543 1.082 1.00 97.12 112 SER A N 1
ATOM 920 C CA . SER A 1 112 ? 12.255 -2.850 2.374 1.00 97.12 112 SER A CA 1
ATOM 921 C C . SER A 1 112 ? 10.833 -2.432 2.739 1.00 97.12 112 SER A C 1
ATOM 923 O O . SER A 1 112 ? 10.385 -2.727 3.845 1.00 97.12 112 SER A O 1
ATOM 925 N N . SER A 1 113 ? 10.104 -1.803 1.809 1.00 97.31 113 SER A N 1
ATOM 926 C CA . SER A 1 113 ? 8.688 -1.460 2.015 1.00 97.31 113 SER A CA 1
ATOM 927 C C . SER A 1 113 ? 7.837 -2.711 2.218 1.00 97.31 113 SER A C 1
ATOM 929 O O . SER A 1 113 ? 7.037 -2.757 3.133 1.00 97.31 113 SER A O 1
ATOM 931 N N . THR A 1 114 ? 8.068 -3.797 1.479 1.00 95.56 114 THR A N 1
ATOM 932 C CA . THR A 1 114 ? 7.330 -5.058 1.688 1.00 95.56 114 THR A CA 1
ATOM 933 C C . THR A 1 114 ? 7.531 -5.632 3.098 1.00 95.56 114 THR A C 1
ATOM 935 O O . THR A 1 114 ? 6.572 -6.072 3.737 1.00 95.56 114 THR A O 1
ATOM 938 N N . ALA A 1 115 ? 8.762 -5.599 3.622 1.00 96.00 115 ALA A N 1
ATOM 939 C CA . ALA A 1 115 ? 9.061 -6.066 4.975 1.00 96.00 115 ALA A CA 1
ATOM 940 C C . ALA A 1 115 ? 8.380 -5.203 6.053 1.00 96.00 115 ALA A C 1
ATOM 942 O O . ALA A 1 115 ? 7.760 -5.736 6.977 1.00 96.00 115 ALA A O 1
ATOM 943 N N . TRP A 1 116 ? 8.451 -3.876 5.920 1.00 97.75 116 TRP A N 1
ATOM 944 C CA . TRP A 1 116 ? 7.785 -2.950 6.838 1.00 97.75 116 TRP A CA 1
ATOM 945 C C . TRP A 1 116 ? 6.260 -3.018 6.726 1.00 97.75 116 TRP A C 1
ATOM 947 O O . TRP A 1 116 ? 5.576 -3.125 7.745 1.00 97.75 116 TRP A O 1
ATOM 957 N N . GLY A 1 117 ? 5.727 -3.067 5.509 1.00 96.62 117 GLY A N 1
ATOM 958 C CA . GLY A 1 117 ? 4.312 -3.256 5.212 1.00 96.62 117 GLY A CA 1
ATOM 959 C C . GLY A 1 117 ? 3.735 -4.516 5.840 1.00 96.62 117 GLY A C 1
ATOM 960 O O . GLY A 1 117 ? 2.622 -4.480 6.366 1.00 96.62 117 GLY A O 1
ATOM 961 N N . PHE A 1 118 ? 4.498 -5.612 5.898 1.00 95.81 118 PHE A N 1
ATOM 962 C CA . PHE A 1 118 ? 4.085 -6.820 6.616 1.00 95.81 118 PHE A CA 1
ATOM 963 C C . PHE A 1 118 ? 3.910 -6.575 8.121 1.00 95.81 118 PHE A C 1
ATOM 965 O O . PHE A 1 118 ? 2.872 -6.927 8.689 1.00 95.81 118 PHE A O 1
ATOM 972 N N . ILE A 1 1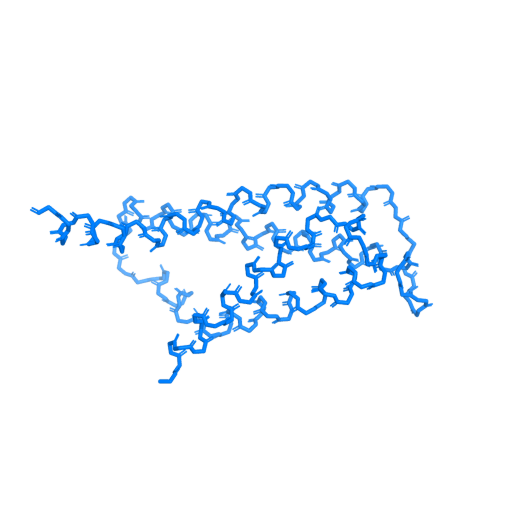19 ? 4.877 -5.911 8.759 1.00 96.19 119 ILE A N 1
ATOM 973 C CA . ILE A 1 119 ? 4.816 -5.564 10.187 1.00 96.19 119 ILE A CA 1
ATOM 974 C C . ILE A 1 119 ? 3.632 -4.628 10.462 1.00 96.19 119 ILE A C 1
ATOM 976 O O . ILE A 1 119 ? 2.834 -4.875 11.371 1.00 96.19 119 ILE A O 1
ATOM 980 N N . PHE A 1 120 ? 3.475 -3.570 9.665 1.00 95.75 120 PHE A N 1
ATOM 981 C CA . PHE A 1 120 ? 2.401 -2.595 9.849 1.00 95.75 120 PHE A CA 1
ATOM 982 C C . PHE A 1 120 ? 1.019 -3.184 9.570 1.00 95.75 120 PHE A C 1
ATOM 984 O O . PHE A 1 120 ? 0.079 -2.878 10.303 1.00 95.75 120 PHE A O 1
ATOM 991 N N . THR A 1 121 ? 0.890 -4.091 8.599 1.00 94.88 121 THR A N 1
ATOM 992 C CA . THR A 1 121 ? -0.360 -4.824 8.347 1.00 94.88 121 THR A CA 1
ATOM 993 C C . THR A 1 121 ? -0.740 -5.697 9.544 1.00 94.88 121 THR A C 1
ATOM 995 O O . THR A 1 121 ? -1.905 -5.710 9.949 1.00 94.88 121 THR A O 1
ATOM 998 N N . ALA A 1 122 ? 0.227 -6.380 10.170 1.00 93.06 122 ALA A N 1
ATOM 999 C CA . ALA A 1 122 ? -0.019 -7.167 11.379 1.00 93.06 122 ALA A CA 1
ATOM 1000 C C . ALA A 1 122 ? -0.469 -6.287 12.560 1.00 93.06 122 ALA A C 1
ATOM 1002 O O . ALA A 1 122 ? -1.430 -6.627 13.257 1.00 93.06 122 ALA A O 1
ATOM 1003 N N . LEU A 1 123 ? 0.173 -5.128 12.756 1.00 92.31 123 LEU A N 1
ATOM 1004 C CA . LEU A 1 123 ? -0.218 -4.155 13.783 1.00 92.31 123 LEU A CA 1
ATOM 1005 C C . LEU A 1 123 ? -1.618 -3.585 13.530 1.00 92.31 123 LEU A C 1
ATOM 1007 O O . LEU A 1 123 ? -2.445 -3.558 14.444 1.00 92.31 123 LEU A O 1
ATOM 1011 N N . HIS A 1 124 ? -1.908 -3.180 12.294 1.00 92.62 124 HIS A N 1
ATOM 1012 C CA . HIS A 1 124 ? -3.218 -2.685 11.876 1.00 92.62 124 HIS A CA 1
ATOM 1013 C C . HIS A 1 124 ? -4.316 -3.724 12.161 1.00 92.62 124 HIS A C 1
ATOM 1015 O O . HIS A 1 124 ? -5.302 -3.429 12.846 1.00 92.62 124 HIS A O 1
ATOM 1021 N N . LEU A 1 125 ? -4.113 -4.977 11.736 1.00 91.06 125 LEU A N 1
ATOM 1022 C CA . LEU A 1 125 ? -5.058 -6.067 11.978 1.00 91.06 125 LEU A CA 1
ATOM 1023 C C . LEU A 1 125 ? -5.256 -6.334 13.479 1.00 91.06 125 LEU A C 1
ATOM 1025 O O . LEU A 1 125 ? -6.394 -6.472 13.939 1.00 91.06 125 LEU A O 1
ATOM 1029 N N . GLY A 1 126 ? -4.171 -6.377 14.256 1.00 87.56 126 GLY A N 1
ATOM 1030 C CA . GLY A 1 126 ? -4.217 -6.604 15.702 1.00 87.56 126 GLY A CA 1
ATOM 1031 C C . GLY A 1 126 ? -4.998 -5.519 16.444 1.00 87.56 126 GLY A C 1
ATOM 1032 O O . GLY A 1 126 ? -5.826 -5.818 17.308 1.00 87.56 126 GLY A O 1
ATOM 1033 N N . LEU A 1 127 ? -4.813 -4.254 16.063 1.00 84.94 127 LEU A N 1
ATOM 1034 C CA . LEU A 1 127 ? -5.558 -3.146 16.652 1.00 84.94 127 LEU A CA 1
ATOM 1035 C C . LEU A 1 127 ? -7.051 -3.236 16.321 1.00 84.94 127 LEU A C 1
ATOM 1037 O O . LEU A 1 127 ? -7.881 -3.161 17.231 1.00 84.94 127 LEU A O 1
ATOM 1041 N N . HIS A 1 128 ? -7.410 -3.479 15.058 1.00 82.75 128 HIS A N 1
ATOM 1042 C CA . HIS A 1 128 ? -8.812 -3.579 14.641 1.00 82.75 128 HIS A CA 1
ATOM 1043 C C . HIS A 1 128 ? -9.546 -4.791 15.228 1.00 82.75 128 HIS A C 1
ATOM 1045 O O . HIS A 1 128 ? -10.751 -4.718 15.494 1.00 82.75 128 HIS A O 1
ATOM 1051 N N . THR A 1 129 ? -8.839 -5.893 15.479 1.00 79.88 129 THR A N 1
ATOM 1052 C CA . THR A 1 129 ? -9.425 -7.124 16.030 1.00 79.88 129 THR A CA 1
ATOM 1053 C C . THR A 1 129 ? -9.448 -7.164 17.559 1.00 79.88 129 THR A C 1
ATOM 1055 O O . THR A 1 129 ? -10.232 -7.931 18.115 1.00 79.88 129 THR A O 1
ATOM 1058 N N . ASN A 1 130 ? -8.706 -6.296 18.259 1.00 73.50 130 ASN A N 1
ATOM 1059 C CA . ASN A 1 130 ? -8.612 -6.276 19.727 1.00 73.50 130 ASN A CA 1
ATOM 1060 C C . ASN A 1 130 ? -9.991 -6.245 20.424 1.00 73.50 130 ASN A C 1
ATOM 1062 O O . ASN A 1 130 ? -10.266 -7.024 21.337 1.00 73.50 130 ASN A O 1
ATOM 1066 N N . SER A 1 131 ? -10.917 -5.406 19.952 1.00 68.06 131 SER A N 1
ATOM 1067 C CA . SER A 1 131 ? -12.278 -5.340 20.510 1.00 68.06 131 SER A CA 1
ATOM 1068 C C . SER A 1 131 ? -13.106 -6.604 20.245 1.00 68.06 131 SER A C 1
ATOM 1070 O O . SER A 1 131 ? -13.919 -6.987 21.086 1.00 68.06 131 SER A O 1
ATOM 1072 N N . ALA A 1 132 ? -12.907 -7.266 19.101 1.00 64.44 132 ALA A N 1
ATOM 1073 C CA . ALA A 1 132 ? -13.572 -8.532 18.789 1.00 64.44 132 ALA A CA 1
ATOM 1074 C C . ALA A 1 132 ? -13.000 -9.677 19.638 1.00 64.44 132 ALA A C 1
ATOM 1076 O O . ALA A 1 132 ? -13.760 -10.458 20.207 1.00 64.44 132 ALA A O 1
ATOM 1077 N N . PHE A 1 133 ? -11.677 -9.711 19.807 1.00 65.50 133 PHE A N 1
ATOM 1078 C CA . PHE A 1 133 ? -10.975 -10.708 20.610 1.00 65.50 133 PHE A CA 1
ATOM 1079 C C . PHE A 1 133 ? -11.369 -10.617 22.091 1.00 65.50 133 PHE A C 1
ATOM 1081 O O . PHE A 1 133 ? -11.748 -11.615 22.700 1.00 65.50 133 PHE A O 1
ATOM 1088 N N . LYS A 1 134 ? -11.425 -9.397 22.649 1.00 71.31 134 LYS A N 1
ATOM 1089 C CA . LYS A 1 134 ? -11.949 -9.150 24.006 1.00 71.31 134 LYS A CA 1
ATOM 1090 C C . LYS A 1 134 ? -13.389 -9.632 24.182 1.00 71.31 134 LYS A C 1
ATOM 1092 O O . LYS A 1 134 ? -13.749 -10.088 25.264 1.00 71.31 134 LYS A O 1
ATOM 1097 N N . LYS A 1 135 ? -14.221 -9.519 23.143 1.00 71.25 135 LYS A N 1
ATOM 1098 C CA . LYS A 1 135 ? -15.614 -9.978 23.184 1.00 71.25 135 LYS A CA 1
ATOM 1099 C C . LYS A 1 135 ? -15.709 -11.507 23.184 1.00 71.25 135 LYS A C 1
ATOM 1101 O O . LYS A 1 135 ? -16.503 -12.036 23.945 1.00 71.25 135 LYS A O 1
ATOM 1106 N N . ILE A 1 136 ? -14.885 -12.194 22.391 1.00 72.62 136 ILE A N 1
ATOM 1107 C CA . ILE A 1 136 ? -14.819 -13.665 22.348 1.00 72.62 136 ILE A CA 1
ATOM 1108 C C . ILE A 1 136 ? -14.322 -14.230 23.684 1.00 72.62 136 ILE A C 1
ATOM 1110 O O . ILE A 1 136 ? -14.954 -15.124 24.236 1.00 72.62 136 ILE A O 1
ATOM 1114 N N . ILE A 1 137 ? -13.257 -13.658 24.256 1.00 74.06 137 ILE A N 1
ATOM 1115 C CA . ILE A 1 137 ? -12.722 -14.084 25.562 1.00 74.06 137 ILE A CA 1
ATOM 1116 C C . ILE A 1 137 ? -13.786 -13.990 26.667 1.00 74.06 137 ILE A C 1
ATOM 1118 O O . ILE A 1 137 ? -13.850 -14.856 27.530 1.00 74.06 137 ILE A O 1
ATOM 1122 N N . ARG A 1 138 ? -14.651 -12.968 26.631 1.00 68.62 138 ARG A N 1
ATOM 1123 C CA . ARG A 1 138 ? -15.765 -12.818 27.584 1.00 68.62 138 ARG A CA 1
ATOM 1124 C C . ARG A 1 138 ? -16.907 -13.820 27.400 1.00 68.62 138 ARG A C 1
ATOM 1126 O O . ARG A 1 138 ? -17.734 -13.900 28.288 1.00 68.62 138 ARG A O 1
ATOM 1133 N N . ILE A 1 139 ? -17.011 -14.481 26.248 1.00 79.62 139 ILE A N 1
ATOM 1134 C CA . ILE A 1 139 ? -18.043 -15.500 25.982 1.00 79.62 139 ILE A CA 1
ATOM 1135 C C . ILE A 1 139 ? -17.553 -16.884 26.423 1.00 79.62 139 ILE A C 1
ATOM 1137 O O . ILE A 1 139 ? -18.356 -17.730 26.793 1.00 79.62 139 ILE A O 1
ATOM 1141 N N . ILE A 1 140 ? -16.240 -17.116 26.350 1.00 79.56 140 ILE A N 1
ATOM 1142 C CA . ILE A 1 140 ? -15.603 -18.381 26.744 1.00 79.56 140 ILE A CA 1
ATOM 1143 C C . ILE A 1 140 ? -15.421 -18.468 28.270 1.00 79.56 140 ILE A C 1
ATOM 1145 O O . ILE A 1 140 ? -15.323 -19.568 28.808 1.00 79.56 140 ILE A O 1
ATOM 1149 N N . LYS A 1 141 ? -15.355 -17.321 28.954 1.00 59.16 141 LYS A N 1
ATOM 1150 C CA . LYS A 1 141 ? -15.275 -17.214 30.414 1.00 59.16 141 LYS A CA 1
ATOM 1151 C C . LYS A 1 141 ? -16.664 -17.101 31.028 1.00 59.16 141 LYS A C 1
ATOM 1153 O O . LYS A 1 141 ? -16.864 -17.720 32.092 1.00 59.16 141 LYS A O 1
#

Organism: NCBI:txid29522